Protein AF-A0A6P0BE35-F1 (afdb_monomer_lite)

Structure (mmCIF, N/CA/C/O backbone):
data_AF-A0A6P0BE35-F1
#
_entry.id   AF-A0A6P0BE35-F1
#
loop_
_atom_site.group_PDB
_atom_site.id
_atom_site.type_symbol
_atom_site.label_atom_id
_atom_site.label_alt_id
_atom_site.label_comp_id
_atom_site.label_asym_id
_atom_site.label_entity_id
_atom_site.label_seq_id
_atom_site.pdbx_PDB_ins_code
_atom_site.Cartn_x
_atom_site.Cartn_y
_atom_site.Cartn_z
_atom_site.occupancy
_atom_site.B_iso_or_equiv
_atom_site.auth_seq_id
_atom_site.auth_comp_id
_atom_site.auth_asym_id
_atom_site.auth_atom_id
_atom_site.pdbx_PDB_model_num
ATOM 1 N N . MET A 1 1 ? 0.278 -21.540 9.570 1.00 56.38 1 MET A N 1
ATOM 2 C CA . MET A 1 1 ? -0.567 -20.470 9.000 1.00 56.38 1 MET A CA 1
ATOM 3 C C . MET A 1 1 ? 0.132 -19.115 9.082 1.00 56.38 1 MET A C 1
ATOM 5 O O . MET A 1 1 ? 0.620 -18.700 8.050 1.00 56.38 1 MET A O 1
ATOM 9 N N . LEU A 1 2 ? 0.302 -18.452 10.240 1.00 60.78 2 LEU A N 1
ATOM 10 C CA . LEU A 1 2 ? 1.047 -17.167 10.271 1.00 60.78 2 LEU A CA 1
ATOM 11 C C . LEU A 1 2 ? 2.580 -17.325 10.166 1.00 60.78 2 LEU A C 1
ATOM 13 O O . LEU A 1 2 ? 3.269 -16.428 9.705 1.00 60.78 2 LEU A O 1
ATOM 17 N N . ARG A 1 3 ? 3.115 -18.473 10.607 1.00 67.06 3 ARG A N 1
ATOM 18 C CA . ARG A 1 3 ? 4.563 -18.760 10.659 1.00 67.06 3 ARG A CA 1
ATOM 19 C C . ARG A 1 3 ? 5.182 -19.168 9.318 1.00 67.06 3 ARG A C 1
ATOM 21 O O . ARG A 1 3 ? 6.399 -19.249 9.235 1.00 67.06 3 ARG A O 1
ATOM 28 N N . ASP A 1 4 ? 4.350 -19.435 8.314 1.00 81.06 4 ASP A N 1
ATOM 29 C CA . ASP A 1 4 ? 4.781 -19.945 7.004 1.00 81.06 4 ASP A CA 1
ATOM 30 C C . ASP A 1 4 ? 4.813 -18.838 5.939 1.00 81.06 4 ASP A C 1
ATOM 32 O O . ASP A 1 4 ? 5.160 -19.090 4.788 1.00 81.06 4 ASP A O 1
ATOM 36 N N . ILE A 1 5 ? 4.428 -17.613 6.315 1.00 75.25 5 ILE A N 1
ATOM 37 C CA . ILE A 1 5 ? 4.486 -16.454 5.430 1.00 75.25 5 ILE A CA 1
ATOM 38 C C . ILE A 1 5 ? 5.953 -16.014 5.367 1.00 75.25 5 ILE A C 1
ATOM 40 O O . ILE A 1 5 ? 6.533 -15.738 6.423 1.00 75.25 5 ILE A O 1
ATOM 44 N N . PRO A 1 6 ? 6.573 -15.965 4.173 1.00 82.44 6 PRO A N 1
ATOM 45 C CA . PRO A 1 6 ? 7.922 -15.439 4.048 1.00 82.44 6 PRO A CA 1
ATOM 46 C C . PRO A 1 6 ? 7.904 -13.993 4.533 1.00 82.44 6 PRO A C 1
ATOM 48 O O . PRO A 1 6 ? 7.053 -13.224 4.107 1.00 82.44 6 PRO A O 1
ATOM 51 N N . LEU A 1 7 ? 8.804 -13.632 5.442 1.00 83.81 7 LEU A N 1
ATOM 52 C CA . LEU A 1 7 ? 8.972 -12.245 5.861 1.00 83.81 7 LEU A CA 1
ATOM 53 C C . LEU A 1 7 ? 10.045 -11.593 4.986 1.00 83.81 7 LEU A C 1
ATOM 55 O O . LEU A 1 7 ? 11.024 -12.262 4.636 1.00 83.81 7 LEU A O 1
ATOM 59 N N . PRO A 1 8 ? 9.896 -10.308 4.634 1.00 85.31 8 PRO A N 1
ATOM 60 C CA . PRO A 1 8 ? 10.948 -9.594 3.937 1.00 85.31 8 PRO A CA 1
ATOM 61 C C . PRO A 1 8 ? 12.153 -9.430 4.869 1.00 85.31 8 PRO A C 1
ATOM 63 O O . PRO A 1 8 ? 12.021 -9.359 6.093 1.00 85.31 8 PRO A O 1
ATOM 66 N N . ASN A 1 9 ? 13.350 -9.367 4.286 1.00 78.44 9 ASN A N 1
ATOM 67 C CA . ASN A 1 9 ? 14.600 -9.287 5.053 1.00 78.44 9 ASN A CA 1
ATOM 68 C C . ASN A 1 9 ? 14.751 -7.962 5.817 1.00 78.44 9 ASN A C 1
ATOM 70 O O . ASN A 1 9 ? 15.538 -7.874 6.758 1.00 78.44 9 ASN A O 1
ATOM 74 N N . HIS A 1 10 ? 14.019 -6.935 5.396 1.00 85.88 10 HIS A N 1
ATOM 75 C CA . HIS A 1 10 ? 13.997 -5.613 5.996 1.00 85.88 10 HIS A CA 1
ATOM 76 C C . HIS A 1 10 ? 12.572 -5.066 5.913 1.00 85.88 10 HIS A C 1
ATOM 78 O O . HIS A 1 10 ? 11.934 -5.205 4.875 1.00 85.88 10 HIS A O 1
ATOM 84 N N . LEU A 1 11 ? 12.090 -4.439 6.986 1.00 86.25 11 LEU A N 1
ATOM 85 C CA . LEU A 1 11 ? 10.844 -3.674 6.988 1.00 86.25 11 LEU A CA 1
ATOM 86 C C . LEU A 1 11 ? 11.165 -2.230 7.388 1.00 86.25 11 LEU A C 1
ATOM 88 O O . LEU A 1 11 ? 11.740 -2.037 8.464 1.00 86.25 11 LEU A O 1
ATOM 92 N N . PRO A 1 12 ? 10.819 -1.236 6.554 1.00 88.62 12 PRO A N 1
ATOM 93 C CA . PRO A 1 12 ? 10.997 0.165 6.894 1.00 88.62 12 PRO A CA 1
ATOM 94 C C . PRO A 1 12 ? 10.244 0.532 8.188 1.00 88.62 12 PRO A C 1
ATOM 96 O O . PRO A 1 12 ? 9.093 0.108 8.358 1.00 88.62 12 PRO A O 1
ATOM 99 N N . PRO A 1 13 ? 10.851 1.310 9.107 1.00 89.69 13 PRO A N 1
ATOM 100 C CA . PRO A 1 13 ? 10.172 1.781 10.317 1.00 89.69 13 PRO A CA 1
ATOM 101 C C . PRO A 1 13 ? 8.916 2.609 10.007 1.00 89.69 13 PRO A C 1
ATOM 103 O O . PRO A 1 13 ? 7.961 2.585 10.783 1.00 89.69 13 PRO A O 1
ATOM 106 N N . GLU A 1 14 ? 8.870 3.258 8.844 1.00 90.81 14 GLU A N 1
ATOM 107 C CA . GLU A 1 14 ? 7.743 4.047 8.349 1.00 90.81 14 GLU A CA 1
ATOM 108 C C . GLU A 1 14 ? 6.454 3.212 8.253 1.00 90.81 14 GLU A C 1
ATOM 110 O O . GLU A 1 14 ? 5.360 3.731 8.468 1.00 90.81 14 GLU A O 1
ATOM 115 N N . ILE A 1 15 ? 6.552 1.896 8.013 1.00 92.81 15 ILE A N 1
ATOM 116 C CA . ILE A 1 15 ? 5.384 0.998 8.005 1.00 92.81 15 ILE A CA 1
ATOM 117 C C . ILE A 1 15 ? 4.714 0.961 9.379 1.00 92.81 15 ILE A C 1
ATOM 119 O O . ILE A 1 15 ? 3.484 0.951 9.467 1.00 92.81 15 ILE A O 1
ATOM 123 N N . ALA A 1 16 ? 5.501 0.956 10.458 1.00 93.06 16 ALA A N 1
ATOM 124 C CA . ALA A 1 16 ? 4.958 0.968 11.811 1.00 93.06 16 ALA A CA 1
ATOM 125 C C . ALA A 1 16 ? 4.242 2.294 12.110 1.00 93.06 16 ALA A C 1
ATOM 127 O O . ALA A 1 16 ? 3.177 2.288 12.729 1.00 93.06 16 ALA A O 1
ATOM 128 N N . GLU A 1 17 ? 4.785 3.413 11.627 1.00 94.56 17 GLU A N 1
ATOM 129 C CA . GLU A 1 17 ? 4.171 4.737 11.761 1.00 94.56 17 GLU A CA 1
ATOM 130 C C . GLU A 1 17 ? 2.852 4.829 10.983 1.00 94.56 17 GLU A C 1
ATOM 132 O O . GLU A 1 17 ? 1.834 5.250 11.536 1.00 94.56 17 GLU A O 1
ATOM 137 N N . MET A 1 18 ? 2.826 4.351 9.735 1.00 94.69 18 MET A N 1
ATOM 138 C CA . MET A 1 18 ? 1.606 4.295 8.924 1.00 94.69 18 MET A CA 1
ATOM 139 C C . MET A 1 18 ? 0.540 3.393 9.556 1.00 94.69 18 MET A C 1
ATOM 141 O O . MET A 1 18 ? -0.633 3.767 9.619 1.00 94.69 18 MET A O 1
ATOM 145 N N . ALA A 1 19 ? 0.931 2.227 10.079 1.00 94.56 19 ALA A N 1
ATOM 146 C CA . ALA A 1 19 ? 0.018 1.317 10.767 1.00 94.56 19 ALA A CA 1
ATOM 147 C C . ALA A 1 19 ? -0.559 1.931 12.055 1.00 94.56 19 ALA A C 1
ATOM 149 O O . ALA A 1 19 ? -1.747 1.752 12.354 1.00 94.56 19 ALA A O 1
ATOM 150 N N . ALA A 1 20 ? 0.254 2.680 12.806 1.00 94.81 20 ALA A N 1
ATOM 151 C CA . ALA A 1 20 ? -0.203 3.428 13.972 1.00 94.81 20 ALA A CA 1
ATOM 152 C C . ALA A 1 20 ? -1.204 4.522 13.572 1.00 94.81 20 ALA A C 1
ATOM 154 O O . ALA A 1 20 ? -2.289 4.588 14.150 1.00 94.81 20 ALA A O 1
ATOM 155 N N . ALA A 1 21 ? -0.898 5.305 12.533 1.00 93.12 21 ALA A N 1
ATOM 156 C CA . ALA A 1 21 ? -1.789 6.341 12.013 1.00 93.12 21 ALA A CA 1
ATOM 157 C C . ALA A 1 21 ? -3.122 5.764 11.506 1.00 93.12 21 ALA A C 1
ATOM 159 O O . ALA A 1 21 ? -4.184 6.341 11.744 1.00 93.12 21 ALA A O 1
ATOM 160 N N . TYR A 1 22 ? -3.091 4.603 10.845 1.00 94.00 22 TYR A N 1
ATOM 161 C CA . TYR A 1 22 ? -4.299 3.900 10.411 1.00 94.00 22 TYR A CA 1
ATOM 162 C C . TYR A 1 22 ? -5.153 3.480 11.608 1.00 94.00 22 TYR A C 1
ATOM 164 O O . TYR A 1 22 ? -6.354 3.745 11.640 1.00 94.00 22 TYR A O 1
ATOM 172 N N . SER A 1 23 ? -4.523 2.883 12.621 1.00 93.06 23 SER A N 1
ATOM 173 C CA . SER A 1 23 ? -5.207 2.433 13.837 1.00 93.06 23 SER A CA 1
ATOM 174 C C . SER A 1 23 ? -5.820 3.602 14.614 1.00 93.06 23 SER A C 1
ATOM 176 O O . SER A 1 23 ? -6.949 3.503 15.093 1.00 93.06 23 SER A O 1
ATOM 178 N N . GLU A 1 24 ? -5.105 4.726 14.701 1.00 92.44 24 GLU A N 1
ATOM 179 C CA . GLU A 1 24 ? -5.598 5.947 15.334 1.00 92.44 24 GLU A CA 1
ATOM 180 C C . GLU A 1 24 ? -6.817 6.496 14.591 1.00 92.44 24 GLU A C 1
ATOM 182 O O . GLU A 1 24 ? -7.858 6.718 15.208 1.00 92.44 24 GLU A O 1
ATOM 187 N N . ARG A 1 25 ? -6.741 6.643 13.264 1.00 90.44 25 ARG A N 1
ATOM 188 C CA . ARG A 1 25 ? -7.869 7.129 12.452 1.00 90.44 25 ARG A CA 1
ATOM 189 C C . ARG A 1 25 ? -9.086 6.220 12.551 1.00 90.44 25 ARG A C 1
ATOM 191 O O . ARG A 1 25 ? -10.196 6.719 12.685 1.00 90.44 25 ARG A O 1
ATOM 198 N N . LEU A 1 26 ? -8.880 4.905 12.552 1.00 90.12 26 LEU A N 1
ATOM 199 C CA . LEU A 1 26 ? -9.960 3.931 12.701 1.00 90.12 26 LEU A CA 1
ATOM 200 C C . LEU A 1 26 ? -10.688 4.064 14.051 1.00 90.12 26 LEU A C 1
ATOM 202 O O . LEU A 1 26 ? -11.873 3.754 14.149 1.00 90.12 26 LEU A O 1
ATOM 206 N N . SER A 1 27 ? -9.985 4.521 15.092 1.00 88.56 27 SER A N 1
ATOM 207 C CA . SER A 1 27 ? -10.542 4.708 16.437 1.00 88.56 27 SER A CA 1
ATOM 208 C C . SER A 1 27 ? -11.363 5.995 16.601 1.00 88.56 27 SER A C 1
ATOM 210 O O . SER A 1 27 ? -12.141 6.114 17.549 1.00 88.56 27 SER A O 1
ATOM 212 N N . GLN A 1 28 ? -11.222 6.949 15.678 1.00 82.19 28 GLN A N 1
ATOM 213 C CA . GLN A 1 28 ? -11.940 8.221 15.695 1.00 82.19 28 GLN A CA 1
ATOM 214 C C . GLN A 1 28 ? -13.324 8.031 15.049 1.00 82.19 28 GLN A C 1
ATOM 216 O O . GLN A 1 28 ? -13.448 7.831 13.844 1.00 82.19 28 GLN A O 1
ATOM 221 N N . ALA A 1 29 ? -14.385 8.064 15.859 1.00 67.38 29 ALA A N 1
ATOM 222 C CA . ALA A 1 29 ? -15.764 7.955 15.381 1.00 67.38 29 ALA A CA 1
ATOM 223 C C . ALA A 1 29 ? -16.358 9.329 14.987 1.00 67.38 29 ALA A C 1
ATOM 225 O O . ALA A 1 29 ? -16.070 10.315 15.670 1.00 67.38 29 ALA A O 1
ATOM 226 N N . PRO A 1 30 ? -17.275 9.407 13.994 1.00 72.56 30 PRO A N 1
ATOM 227 C CA . PRO A 1 30 ? -17.738 8.344 13.097 1.00 72.56 30 PRO A CA 1
ATOM 228 C C . PRO A 1 30 ? -16.966 8.301 11.765 1.00 72.56 30 PRO A C 1
ATOM 230 O O . PRO A 1 30 ? -16.609 9.338 11.209 1.00 72.56 30 PRO A O 1
ATOM 233 N N . LEU A 1 31 ? -16.788 7.091 11.225 1.00 67.56 31 LEU A N 1
ATOM 234 C CA . LEU A 1 31 ? -16.276 6.868 9.872 1.00 67.56 31 LEU A CA 1
ATOM 235 C C . LEU A 1 31 ? -17.276 7.437 8.852 1.00 67.56 31 LEU A C 1
ATOM 237 O O . LEU A 1 31 ? -18.410 6.969 8.742 1.00 67.56 31 LEU A O 1
ATOM 241 N N . THR A 1 32 ? -16.883 8.510 8.171 1.00 74.88 32 THR A N 1
ATOM 242 C CA . THR A 1 32 ? -17.627 9.117 7.059 1.00 74.88 32 THR A CA 1
ATOM 243 C C . THR A 1 32 ? -17.096 8.582 5.729 1.00 74.88 32 THR A C 1
ATOM 245 O O . THR A 1 32 ? -16.014 8.008 5.690 1.00 74.88 32 THR A O 1
ATOM 248 N N . PHE A 1 33 ? -17.806 8.811 4.620 1.00 71.12 33 PHE A N 1
ATOM 249 C CA . PHE A 1 33 ? -17.331 8.424 3.282 1.00 71.12 33 PHE A CA 1
ATOM 250 C C . PHE A 1 33 ? -15.917 8.959 2.972 1.00 71.12 33 PHE A C 1
ATOM 252 O O . PHE A 1 33 ? -15.059 8.222 2.492 1.00 71.12 33 PHE A O 1
ATOM 259 N N . ASP A 1 34 ? -15.641 10.217 3.332 1.00 73.25 34 ASP A N 1
ATOM 260 C CA . ASP A 1 34 ? -14.307 10.812 3.178 1.00 73.25 34 ASP A CA 1
ATOM 261 C C . ASP A 1 34 ? -13.267 10.150 4.102 1.00 73.25 34 ASP A C 1
ATOM 263 O O . ASP A 1 34 ? -12.100 9.994 3.736 1.00 73.25 34 ASP A O 1
ATOM 267 N N . GLY A 1 35 ? -13.693 9.728 5.299 1.00 76.88 35 GLY A N 1
ATOM 268 C CA . GLY A 1 35 ? -12.874 8.954 6.231 1.00 76.88 35 GLY A CA 1
ATOM 269 C C . GLY A 1 35 ? -12.509 7.575 5.679 1.00 76.88 35 GLY A C 1
ATOM 270 O O . GLY A 1 35 ? -11.345 7.182 5.747 1.00 76.88 35 GLY A O 1
ATOM 271 N N . ASP A 1 36 ? -13.469 6.883 5.068 1.00 85.12 36 ASP A N 1
ATOM 272 C CA . ASP A 1 36 ? -13.275 5.576 4.437 1.00 85.12 36 ASP A CA 1
ATOM 273 C C . ASP A 1 36 ? -12.278 5.658 3.276 1.00 85.12 36 ASP A C 1
ATOM 275 O O . ASP A 1 36 ? -11.362 4.838 3.195 1.00 85.12 36 ASP A O 1
ATOM 279 N N . ALA A 1 37 ? -12.381 6.687 2.428 1.00 87.88 37 ALA A N 1
ATOM 280 C CA . ALA A 1 37 ? -11.434 6.912 1.337 1.00 87.88 37 ALA A CA 1
ATOM 281 C C . ALA A 1 37 ? -10.003 7.165 1.851 1.00 87.88 37 ALA A C 1
ATOM 283 O O . ALA A 1 37 ? -9.034 6.629 1.307 1.00 87.88 37 ALA A O 1
ATOM 284 N N . ALA A 1 38 ? -9.854 7.944 2.928 1.00 88.81 38 ALA A N 1
ATOM 285 C CA . ALA A 1 38 ? -8.554 8.197 3.543 1.00 88.81 38 ALA A CA 1
ATOM 286 C C . ALA A 1 38 ? -7.957 6.938 4.198 1.00 88.81 38 ALA A C 1
ATOM 288 O O . ALA A 1 38 ? -6.750 6.711 4.104 1.00 88.81 38 ALA A O 1
ATOM 289 N N . LEU A 1 39 ? -8.787 6.113 4.842 1.00 92.56 39 LEU A N 1
ATOM 290 C CA . LEU A 1 39 ? -8.377 4.836 5.430 1.00 92.56 39 LEU A CA 1
ATOM 291 C C . LEU A 1 39 ? -7.973 3.818 4.359 1.00 92.56 39 LEU A C 1
ATOM 293 O O . LEU A 1 39 ? -6.930 3.178 4.490 1.00 92.56 39 LEU A O 1
ATOM 297 N N . GLN A 1 40 ? -8.744 3.714 3.273 1.00 92.81 40 GLN A N 1
ATOM 298 C CA . GLN A 1 40 ? -8.398 2.890 2.115 1.00 92.81 40 GLN A CA 1
ATOM 299 C C . GLN A 1 40 ? -7.061 3.317 1.509 1.00 92.81 40 GLN A C 1
ATOM 301 O O . GLN A 1 40 ? -6.211 2.464 1.253 1.00 92.81 40 GLN A O 1
ATOM 306 N N . ARG A 1 41 ? -6.850 4.622 1.308 1.00 92.31 41 ARG A N 1
ATOM 307 C CA . ARG A 1 41 ? -5.583 5.135 0.779 1.00 92.31 41 ARG A CA 1
ATOM 308 C C . ARG A 1 41 ? -4.403 4.759 1.675 1.00 92.31 41 ARG A C 1
ATOM 310 O O . ARG A 1 41 ? -3.421 4.226 1.173 1.00 92.31 41 ARG A O 1
ATOM 317 N N . LEU A 1 42 ? -4.528 4.964 2.984 1.00 94.06 42 LEU A N 1
ATOM 318 C CA . LEU A 1 42 ? -3.462 4.644 3.933 1.00 94.06 42 LEU A CA 1
ATOM 319 C C . LEU A 1 42 ? -3.154 3.138 3.983 1.00 94.06 42 LEU A C 1
ATOM 321 O O . LEU A 1 42 ? -1.993 2.749 4.049 1.00 94.06 42 LEU A O 1
ATOM 325 N N . LEU A 1 43 ? -4.168 2.269 3.897 1.00 94.88 43 LEU A N 1
ATOM 326 C CA . LEU A 1 43 ? -3.938 0.825 3.768 1.00 94.88 43 LEU A CA 1
ATOM 327 C C . LEU A 1 43 ? -3.244 0.450 2.460 1.00 94.88 43 LEU A C 1
ATOM 329 O O . LEU A 1 43 ? -2.390 -0.431 2.470 1.00 94.88 43 LEU A O 1
ATOM 333 N N . ALA A 1 44 ? -3.597 1.094 1.347 1.00 94.75 44 ALA A N 1
ATOM 334 C CA . ALA A 1 44 ? -2.920 0.863 0.077 1.00 94.75 44 ALA A CA 1
ATOM 335 C C . ALA A 1 44 ? -1.444 1.299 0.141 1.00 94.75 44 ALA A C 1
ATOM 337 O O . ALA A 1 44 ? -0.589 0.591 -0.383 1.00 94.75 44 ALA A O 1
A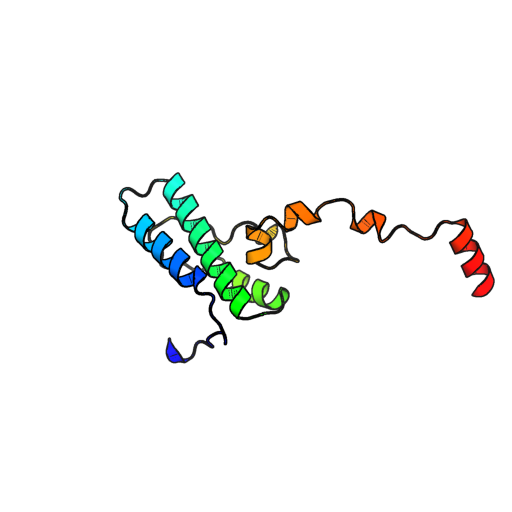TOM 338 N N . GLU A 1 45 ? -1.139 2.408 0.822 1.00 95.19 45 GLU A N 1
ATOM 339 C CA . GLU A 1 45 ? 0.233 2.879 1.074 1.00 95.19 45 GLU A CA 1
ATOM 340 C C . GLU A 1 45 ? 1.023 1.881 1.941 1.00 95.19 45 GLU A C 1
ATOM 342 O O . GLU A 1 45 ? 2.152 1.527 1.599 1.00 95.19 45 GLU A O 1
ATOM 347 N N . ILE A 1 46 ? 0.405 1.334 2.997 1.00 95.12 46 ILE A N 1
ATOM 348 C CA . ILE A 1 46 ? 0.995 0.254 3.806 1.00 95.12 46 ILE A CA 1
ATOM 349 C C . ILE A 1 46 ? 1.279 -0.982 2.944 1.00 95.12 46 ILE A C 1
ATOM 351 O O . ILE A 1 46 ? 2.381 -1.527 3.010 1.00 95.12 46 ILE A O 1
ATOM 355 N N . ASP A 1 47 ? 0.316 -1.425 2.130 1.00 94.44 47 ASP A N 1
ATOM 356 C CA . ASP A 1 47 ? 0.504 -2.575 1.239 1.00 94.44 47 ASP A CA 1
ATOM 357 C C . ASP A 1 47 ? 1.648 -2.321 0.245 1.00 94.44 47 ASP A C 1
ATOM 359 O O . ASP A 1 47 ? 2.482 -3.201 0.044 1.00 94.44 47 ASP A O 1
ATOM 363 N N . GLY A 1 48 ? 1.723 -1.119 -0.336 1.00 94.19 48 GLY A N 1
ATOM 364 C CA . GLY A 1 48 ? 2.793 -0.712 -1.246 1.00 94.19 48 GLY A CA 1
ATOM 365 C C . GLY A 1 48 ? 4.174 -0.803 -0.598 1.00 94.19 48 GLY A C 1
ATOM 366 O O . GLY A 1 48 ? 5.058 -1.461 -1.143 1.00 94.19 48 GLY A O 1
ATOM 367 N N . ALA A 1 49 ? 4.340 -0.233 0.597 1.00 93.69 49 ALA A N 1
ATOM 368 C CA . ALA A 1 49 ? 5.607 -0.273 1.332 1.00 93.69 49 ALA A CA 1
ATOM 369 C C . ALA A 1 49 ? 6.002 -1.699 1.767 1.00 93.69 49 ALA A C 1
ATOM 371 O O . ALA A 1 49 ? 7.178 -2.082 1.737 1.00 93.69 49 ALA A O 1
ATOM 372 N N . VAL A 1 50 ? 5.021 -2.522 2.151 1.00 93.56 50 VAL A N 1
ATOM 373 C CA . VAL A 1 50 ? 5.254 -3.938 2.463 1.00 93.56 50 VAL A CA 1
ATOM 374 C C . VAL A 1 50 ? 5.710 -4.693 1.215 1.00 93.56 50 VAL A C 1
ATOM 376 O O . VAL A 1 50 ? 6.678 -5.445 1.292 1.00 93.56 50 VAL A O 1
ATOM 379 N N . LEU A 1 51 ? 5.051 -4.500 0.070 1.00 93.38 51 LEU A N 1
ATOM 380 C CA . LEU A 1 51 ? 5.402 -5.168 -1.187 1.00 93.38 51 LEU A CA 1
ATOM 381 C C . LEU A 1 51 ? 6.777 -4.741 -1.708 1.00 93.38 51 LEU A C 1
ATOM 383 O O . LEU A 1 51 ? 7.557 -5.601 -2.121 1.00 93.38 51 LEU A O 1
ATOM 387 N N . GLU A 1 52 ? 7.118 -3.458 -1.596 1.00 92.19 52 GLU A N 1
ATOM 388 C CA . GLU A 1 52 ? 8.447 -2.939 -1.934 1.00 92.19 52 GLU A CA 1
ATOM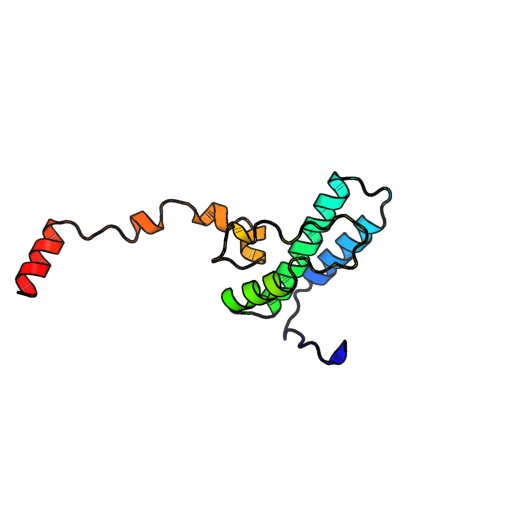 389 C C . GLU A 1 52 ? 9.547 -3.629 -1.111 1.00 92.19 52 GLU A C 1
ATOM 391 O O . GLU A 1 52 ? 10.593 -4.010 -1.640 1.00 92.19 52 GLU A O 1
ATOM 396 N N . SER A 1 53 ? 9.270 -3.912 0.165 1.00 92.00 53 SER A N 1
ATOM 397 C CA . SER A 1 53 ? 10.195 -4.617 1.063 1.00 92.00 53 SER A CA 1
ATOM 398 C C . SER A 1 53 ? 10.493 -6.062 0.633 1.00 92.00 53 SER A C 1
ATOM 400 O O . SER A 1 53 ? 11.537 -6.614 0.993 1.00 92.00 53 SER A O 1
ATOM 402 N N . TYR A 1 54 ? 9.608 -6.691 -0.148 1.00 91.25 54 TYR A N 1
ATOM 403 C CA . TYR A 1 54 ? 9.859 -8.009 -0.741 1.00 91.25 54 TYR A CA 1
ATOM 404 C C . TYR A 1 54 ? 10.721 -7.952 -2.009 1.00 91.25 54 TYR A C 1
ATOM 406 O O . TYR A 1 54 ? 11.153 -9.008 -2.475 1.00 91.25 54 TYR A O 1
ATOM 414 N N . ALA A 1 55 ? 10.971 -6.760 -2.567 1.00 90.38 55 ALA A N 1
ATOM 415 C CA . ALA A 1 55 ? 11.726 -6.549 -3.804 1.00 90.38 55 ALA A CA 1
A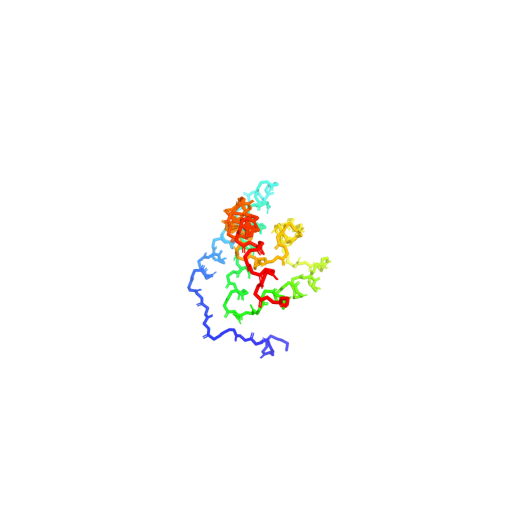TOM 416 C C . ALA A 1 55 ? 11.264 -7.470 -4.954 1.00 90.38 55 ALA A C 1
ATOM 418 O O . ALA A 1 55 ? 12.073 -8.047 -5.690 1.00 90.38 55 ALA A O 1
ATOM 419 N N . LEU A 1 56 ? 9.945 -7.654 -5.082 1.00 91.44 56 LEU A N 1
ATOM 420 C CA . LEU A 1 56 ? 9.365 -8.503 -6.118 1.00 91.44 56 LEU A CA 1
ATOM 421 C C . LEU A 1 56 ? 9.544 -7.851 -7.498 1.00 91.44 56 LEU A C 1
ATOM 423 O O . LEU A 1 56 ? 9.410 -6.636 -7.633 1.00 91.44 56 LEU A O 1
ATOM 427 N N . PRO A 1 57 ? 9.760 -8.637 -8.567 1.00 93.69 57 PRO A N 1
ATOM 428 C CA . PRO A 1 57 ? 9.570 -8.126 -9.917 1.00 93.69 57 PRO A CA 1
ATOM 429 C C . PRO A 1 57 ? 8.137 -7.601 -10.078 1.00 93.69 57 PRO A C 1
ATOM 431 O O . PRO A 1 57 ? 7.197 -8.303 -9.701 1.00 93.69 57 PRO A O 1
ATOM 434 N N . VAL A 1 58 ? 7.958 -6.437 -10.716 1.00 92.88 58 VAL A N 1
ATOM 435 C CA . VAL A 1 58 ? 6.641 -5.787 -10.912 1.00 92.88 58 VAL A CA 1
ATOM 436 C C . VAL A 1 58 ? 5.583 -6.769 -11.413 1.00 92.88 58 VAL A C 1
ATOM 438 O O . VAL A 1 58 ? 4.462 -6.809 -10.918 1.00 92.88 58 VAL A O 1
ATOM 441 N N . ARG A 1 59 ? 5.942 -7.638 -12.364 1.00 92.00 59 ARG A N 1
ATOM 442 C CA . ARG A 1 59 ? 5.028 -8.662 -12.879 1.00 92.00 59 ARG A CA 1
ATOM 443 C C . ARG A 1 59 ? 4.467 -9.567 -11.770 1.00 92.00 59 ARG A C 1
ATOM 445 O O . ARG A 1 59 ? 3.270 -9.844 -11.778 1.00 92.00 59 ARG A O 1
ATOM 452 N N . LEU A 1 60 ? 5.319 -10.038 -10.861 1.00 93.81 60 LEU A N 1
ATOM 453 C CA . LEU A 1 60 ? 4.936 -10.947 -9.782 1.00 93.81 60 LEU A CA 1
ATOM 454 C C . LEU A 1 60 ? 4.104 -10.224 -8.720 1.00 93.81 60 LEU A C 1
ATOM 456 O O . LEU A 1 60 ? 3.096 -10.758 -8.269 1.00 93.81 60 LEU A O 1
ATOM 460 N N . GLU A 1 61 ? 4.477 -8.991 -8.381 1.00 94.75 61 GLU A N 1
ATOM 461 C CA . GLU A 1 61 ? 3.672 -8.129 -7.512 1.00 94.75 61 GLU A CA 1
ATOM 462 C C . GLU A 1 61 ? 2.253 -7.942 -8.077 1.00 94.75 61 GLU A C 1
ATOM 464 O O . GLU A 1 61 ? 1.262 -8.116 -7.372 1.00 94.75 61 GLU A O 1
ATOM 469 N N . ARG A 1 62 ? 2.131 -7.691 -9.385 1.00 92.56 62 ARG A N 1
ATOM 470 C CA . ARG A 1 62 ? 0.836 -7.555 -10.066 1.00 92.56 62 ARG A CA 1
ATOM 471 C C . ARG A 1 62 ? 0.029 -8.847 -10.083 1.00 92.56 62 ARG A C 1
ATOM 473 O O . ARG A 1 62 ? -1.188 -8.805 -9.935 1.00 92.56 62 ARG A O 1
ATOM 480 N N . GLU A 1 63 ? 0.675 -9.992 -10.284 1.00 92.88 63 GLU A N 1
ATOM 481 C CA . GLU A 1 63 ? 0.013 -11.297 -10.169 1.00 92.88 63 GLU A CA 1
ATOM 482 C C . GLU A 1 63 ? -0.518 -11.529 -8.746 1.00 92.88 63 GLU A C 1
ATOM 484 O O . GLU A 1 63 ? -1.646 -11.997 -8.598 1.00 92.88 63 GLU A O 1
ATOM 489 N N . LEU A 1 64 ? 0.237 -11.130 -7.719 1.00 93.12 64 LEU A N 1
ATOM 490 C CA . LEU A 1 64 ? -0.178 -11.220 -6.320 1.00 93.12 64 LEU A CA 1
ATOM 491 C C . LEU A 1 64 ? -1.366 -10.300 -6.005 1.00 93.12 64 LEU A C 1
ATOM 493 O O . LEU A 1 64 ? -2.343 -10.746 -5.410 1.00 93.12 64 LEU A O 1
ATOM 497 N N . LEU A 1 65 ? -1.312 -9.037 -6.429 1.00 93.31 65 LEU A N 1
ATOM 498 C CA . LEU A 1 65 ? -2.402 -8.078 -6.229 1.00 93.31 65 LEU A CA 1
ATOM 499 C C . LEU A 1 65 ? -3.687 -8.551 -6.924 1.00 93.31 65 LEU A C 1
ATOM 501 O O . LEU A 1 65 ? -4.742 -8.592 -6.296 1.00 93.31 65 LEU A O 1
ATOM 505 N N . ARG A 1 66 ? -3.590 -9.019 -8.176 1.00 91.62 66 ARG A N 1
ATOM 506 C CA . ARG A 1 66 ? -4.730 -9.607 -8.902 1.00 91.62 66 ARG A CA 1
ATOM 507 C C . ARG A 1 66 ? -5.276 -10.866 -8.240 1.00 91.62 66 ARG A C 1
ATOM 509 O O . ARG A 1 66 ? -6.478 -11.091 -8.265 1.00 91.62 66 ARG A O 1
ATOM 516 N N . PHE A 1 67 ? -4.424 -11.693 -7.636 1.00 92.00 67 PHE A N 1
ATOM 517 C CA . PHE A 1 67 ? -4.883 -12.881 -6.913 1.00 92.00 67 PHE A CA 1
ATOM 518 C C . PHE A 1 67 ? -5.814 -12.526 -5.742 1.00 92.00 67 PHE A C 1
ATOM 520 O O . PHE A 1 67 ? -6.753 -13.266 -5.454 1.00 92.00 67 PHE A O 1
ATOM 527 N N . PHE A 1 68 ? -5.572 -11.393 -5.082 1.00 90.44 68 PHE A N 1
ATOM 528 C CA . PHE A 1 68 ? -6.405 -10.901 -3.985 1.00 90.44 68 PHE A CA 1
ATOM 529 C C . PHE A 1 68 ? -7.537 -9.967 -4.433 1.00 90.44 68 PHE A C 1
ATOM 531 O O . PHE A 1 68 ? -8.340 -9.533 -3.604 1.00 90.44 68 PHE A O 1
ATOM 538 N N . GLU A 1 69 ? -7.638 -9.663 -5.723 1.00 87.56 69 GLU A N 1
ATOM 539 C CA . GLU A 1 69 ? -8.710 -8.835 -6.256 1.00 87.56 69 GLU A CA 1
ATOM 540 C C . GLU A 1 69 ? -10.072 -9.525 -6.079 1.00 87.56 69 GLU A C 1
ATOM 542 O O . GLU A 1 69 ? -10.237 -10.721 -6.320 1.00 87.56 69 GLU A O 1
ATOM 547 N N . GLY A 1 70 ? -11.060 -8.781 -5.576 1.00 82.62 70 GLY A N 1
ATOM 548 C CA . GLY A 1 70 ? -12.382 -9.318 -5.236 1.00 82.62 70 GLY A CA 1
ATOM 549 C C . GLY A 1 70 ? -12.431 -10.176 -3.963 1.00 82.62 70 GLY A C 1
ATOM 550 O O . GLY A 1 70 ? -13.521 -10.560 -3.529 1.00 82.62 70 GLY A O 1
ATOM 551 N N . ALA A 1 71 ? -11.293 -10.452 -3.314 1.00 87.25 71 ALA A N 1
ATOM 552 C CA . ALA A 1 71 ? -11.285 -11.105 -2.012 1.00 87.25 71 ALA A CA 1
ATOM 553 C C . ALA A 1 71 ? -11.832 -10.158 -0.930 1.00 87.25 71 ALA A C 1
ATOM 555 O O . ALA A 1 71 ? -11.523 -8.965 -0.888 1.00 87.25 71 ALA A O 1
ATOM 556 N N . ARG A 1 72 ? -12.636 -10.693 -0.001 1.00 85.50 72 ARG A N 1
ATOM 557 C CA . ARG A 1 72 ? -13.149 -9.902 1.125 1.00 85.50 72 ARG A CA 1
ATOM 558 C C . ARG A 1 72 ? -12.013 -9.577 2.095 1.00 85.50 72 ARG A C 1
ATOM 560 O O . ARG A 1 72 ? -11.563 -10.452 2.835 1.00 85.50 72 ARG A O 1
ATOM 567 N N . ARG A 1 73 ? -11.609 -8.307 2.147 1.00 88.62 73 ARG A N 1
ATOM 568 C CA . ARG A 1 73 ? -10.639 -7.806 3.127 1.00 88.62 73 ARG A CA 1
ATOM 569 C C . ARG A 1 73 ? -11.316 -7.610 4.498 1.00 88.62 73 ARG A C 1
ATOM 571 O O . ARG A 1 73 ? -12.400 -7.026 4.553 1.00 88.62 73 ARG A O 1
ATOM 578 N N . PRO A 1 74 ? -10.730 -8.085 5.613 1.00 89.56 74 PRO A N 1
ATOM 579 C CA . PRO A 1 74 ? -11.299 -7.919 6.952 1.00 89.56 74 PRO A CA 1
ATOM 580 C C . PRO A 1 74 ? -11.001 -6.517 7.515 1.00 89.56 74 PRO A C 1
ATOM 582 O O . PRO A 1 74 ? -10.229 -6.370 8.458 1.00 89.56 74 PRO A O 1
ATOM 585 N N . VAL A 1 75 ? -11.592 -5.481 6.916 1.00 90.38 75 VAL A N 1
ATOM 586 C CA . VAL A 1 75 ? -11.463 -4.072 7.340 1.00 90.38 75 VAL A CA 1
ATOM 587 C C . VAL A 1 75 ? -12.809 -3.514 7.804 1.00 90.38 75 VAL A C 1
ATOM 589 O O . VAL A 1 75 ? -13.859 -4.050 7.450 1.00 90.38 75 VAL A O 1
ATOM 592 N N . ALA A 1 76 ? -12.783 -2.464 8.632 1.00 88.38 76 ALA A N 1
ATOM 593 C CA . ALA A 1 76 ? -13.989 -1.881 9.237 1.00 88.38 76 ALA A CA 1
ATOM 594 C C . ALA A 1 76 ? -14.590 -0.702 8.441 1.00 88.38 76 ALA A C 1
ATOM 596 O O . ALA A 1 76 ? -15.552 -0.094 8.898 1.00 88.38 76 ALA A O 1
ATOM 597 N N . HIS A 1 77 ? -14.023 -0.392 7.275 1.00 89.25 77 HIS A N 1
ATOM 598 C CA . HIS A 1 77 ? -14.436 0.676 6.362 1.00 89.25 77 HIS A CA 1
ATOM 599 C C . HIS A 1 77 ? -14.641 0.110 4.947 1.00 89.25 77 HIS A C 1
ATOM 601 O O . HIS A 1 77 ? -14.284 -1.044 4.682 1.00 89.25 77 HIS A O 1
ATOM 607 N N . ALA A 1 78 ? -15.201 0.901 4.027 1.00 88.56 78 ALA A N 1
ATOM 608 C CA . ALA A 1 78 ? -15.303 0.502 2.624 1.00 88.56 78 ALA A CA 1
ATOM 609 C C . ALA A 1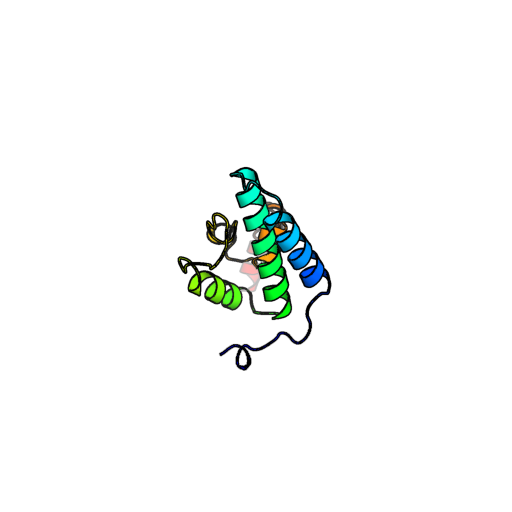 78 ? -13.916 0.242 2.002 1.00 88.56 78 ALA A C 1
ATOM 611 O O . ALA A 1 78 ? -12.965 0.986 2.239 1.00 88.56 78 ALA A O 1
ATOM 612 N N . TRP A 1 79 ? -13.799 -0.831 1.217 1.00 90.81 79 TRP A N 1
ATOM 613 C CA . TRP A 1 79 ? -12.587 -1.178 0.476 1.00 90.81 79 TRP A CA 1
ATOM 614 C C . TRP A 1 79 ? -12.947 -1.488 -0.971 1.00 90.81 79 TRP A C 1
ATOM 616 O O . TRP A 1 79 ? -13.574 -2.508 -1.256 1.00 90.81 79 TRP A O 1
ATOM 626 N N . GLU A 1 80 ? -12.527 -0.610 -1.872 1.00 89.75 80 GLU A N 1
ATOM 627 C CA . GLU A 1 80 ? -12.794 -0.711 -3.310 1.00 89.75 80 GLU A CA 1
ATOM 628 C C . GLU A 1 80 ? -11.607 -1.288 -4.099 1.00 89.75 80 GLU A C 1
ATOM 630 O O . GLU A 1 80 ? -11.659 -1.385 -5.321 1.00 89.75 80 GLU A O 1
ATOM 635 N N . GLY A 1 81 ? -10.542 -1.705 -3.406 1.00 91.00 81 GLY A N 1
ATOM 636 C CA . GLY A 1 81 ? -9.322 -2.229 -4.019 1.00 91.00 81 GLY A CA 1
ATOM 637 C C . GLY A 1 81 ? -8.166 -1.232 -4.028 1.00 91.00 81 GLY A C 1
ATOM 638 O O . GLY A 1 81 ? -8.233 -0.145 -3.448 1.00 91.00 81 GLY A O 1
ATOM 639 N N . TRP A 1 82 ? -7.073 -1.634 -4.678 1.00 92.06 82 TRP A N 1
ATOM 640 C CA . TRP A 1 82 ? -5.883 -0.799 -4.815 1.00 92.06 82 TRP A CA 1
ATOM 641 C C . TRP A 1 82 ? -6.087 0.280 -5.887 1.00 92.06 82 TRP A C 1
ATOM 643 O O . TRP A 1 82 ? -6.410 -0.052 -7.032 1.00 92.06 82 TRP A O 1
ATOM 653 N N . PRO A 1 83 ? -5.870 1.565 -5.560 1.00 86.94 83 PRO A N 1
ATOM 654 C CA . PRO A 1 83 ? -5.996 2.647 -6.528 1.00 86.94 83 PRO A CA 1
ATOM 655 C C . PRO A 1 83 ? -5.040 2.480 -7.715 1.00 86.94 83 PRO A C 1
ATOM 657 O O . PRO A 1 83 ? -3.869 2.149 -7.543 1.00 86.94 83 PRO A O 1
ATOM 660 N N . GLY A 1 84 ? -5.529 2.750 -8.927 1.00 83.00 84 GLY A N 1
ATOM 661 C CA . GLY A 1 84 ? -4.688 2.845 -10.126 1.00 83.00 84 GLY A CA 1
ATOM 662 C C . GLY A 1 84 ? -4.102 1.524 -10.636 1.00 83.00 84 GLY A C 1
ATOM 663 O O . GLY A 1 84 ? -3.279 1.558 -11.553 1.00 83.00 84 GLY A O 1
ATOM 664 N N . LEU A 1 85 ? -4.529 0.371 -10.102 1.00 83.19 85 LEU A N 1
ATOM 665 C CA . LEU A 1 85 ? -3.982 -0.932 -10.487 1.00 83.19 85 LEU A CA 1
ATOM 666 C C . LEU A 1 85 ? -4.092 -1.166 -12.010 1.00 83.19 85 LEU A C 1
ATOM 668 O O . LEU A 1 85 ? -3.094 -1.451 -12.665 1.00 83.19 85 LEU A O 1
ATOM 672 N N . GLU A 1 86 ? -5.258 -0.928 -12.604 1.00 81.56 86 GLU A N 1
ATOM 673 C CA . GLU A 1 86 ? -5.466 -1.140 -14.046 1.00 81.56 86 GLU A CA 1
ATOM 674 C C . GLU A 1 86 ? -4.889 -0.025 -14.933 1.00 81.56 86 GLU A C 1
ATOM 676 O O . GLU A 1 86 ? -4.580 -0.247 -16.103 1.00 81.56 86 GLU A O 1
ATOM 681 N N . ALA A 1 87 ? -4.708 1.183 -14.392 1.00 81.44 87 ALA A N 1
ATOM 682 C CA . ALA A 1 87 ? -4.261 2.340 -15.170 1.00 81.44 87 ALA A CA 1
ATOM 683 C C . ALA A 1 87 ? -2.754 2.312 -15.488 1.00 81.44 87 ALA A C 1
ATOM 685 O O . ALA A 1 87 ? -2.326 2.898 -16.482 1.00 81.44 87 ALA A O 1
ATOM 686 N N . ALA A 1 88 ? -1.948 1.637 -14.662 1.00 78.56 88 ALA A N 1
ATOM 687 C CA . ALA A 1 88 ? -0.489 1.655 -14.757 1.00 78.56 88 ALA A CA 1
ATOM 688 C C . ALA A 1 88 ? 0.133 0.244 -14.684 1.00 78.56 88 ALA A C 1
ATOM 690 O O . ALA A 1 88 ? 0.906 -0.040 -13.772 1.00 78.56 88 ALA A O 1
ATOM 691 N N . PRO A 1 89 ? -0.135 -0.660 -15.646 1.00 78.88 89 PRO A N 1
ATOM 692 C CA . PRO A 1 89 ? 0.242 -2.078 -15.551 1.00 78.88 89 PRO A CA 1
ATOM 693 C C . PRO A 1 89 ? 1.757 -2.345 -15.480 1.00 78.88 89 PRO A C 1
ATOM 695 O O . PRO A 1 89 ? 2.166 -3.446 -15.114 1.00 78.88 89 PRO A O 1
ATOM 698 N N . GLY A 1 90 ? 2.585 -1.362 -15.850 1.00 84.75 90 GLY A N 1
ATOM 699 C CA . GLY A 1 90 ? 4.048 -1.445 -15.818 1.00 84.75 90 GLY A CA 1
ATOM 700 C C . GLY A 1 90 ? 4.705 -0.921 -14.539 1.00 84.75 90 GLY A C 1
ATOM 701 O O . GLY A 1 90 ? 5.926 -0.977 -14.452 1.00 84.75 90 GLY A O 1
ATOM 702 N N . LEU A 1 91 ? 3.931 -0.410 -13.580 1.00 88.38 91 LEU A N 1
ATOM 703 C CA . LEU A 1 91 ? 4.444 0.131 -12.318 1.00 88.38 91 LEU A CA 1
ATOM 704 C C . LEU A 1 91 ? 4.178 -0.831 -11.159 1.00 88.38 91 LEU A C 1
ATOM 706 O O . LEU A 1 91 ? 3.257 -1.640 -11.228 1.00 88.38 91 LEU A O 1
ATOM 710 N N . SER A 1 92 ? 4.933 -0.737 -10.077 1.00 92.50 92 SER A N 1
ATOM 711 C CA . SER A 1 92 ? 4.544 -1.280 -8.770 1.00 92.50 92 SER A CA 1
ATOM 712 C C . SER A 1 92 ? 3.370 -0.491 -8.171 1.00 92.50 92 SER A C 1
ATOM 714 O O . SER A 1 92 ? 2.980 0.578 -8.662 1.00 92.50 92 SER A O 1
ATOM 716 N N . LEU A 1 93 ? 2.776 -1.015 -7.104 1.00 93.25 93 LEU A N 1
ATOM 717 C CA . LEU A 1 93 ? 1.751 -0.345 -6.318 1.00 93.25 93 LEU A CA 1
ATOM 718 C C . LEU A 1 93 ? 2.299 0.942 -5.696 1.00 93.25 93 LEU A C 1
ATOM 720 O O . LEU A 1 93 ? 1.653 1.979 -5.819 1.00 93.25 93 LEU A O 1
ATOM 724 N N . ALA A 1 94 ? 3.497 0.897 -5.106 1.00 92.06 94 ALA A N 1
ATOM 725 C CA . ALA A 1 94 ? 4.149 2.071 -4.524 1.00 92.06 94 ALA A CA 1
ATOM 726 C C . ALA A 1 94 ? 4.335 3.186 -5.570 1.00 92.06 94 ALA A C 1
ATOM 728 O O . ALA A 1 94 ? 3.861 4.305 -5.387 1.00 92.06 94 ALA A O 1
ATOM 729 N N . GLU A 1 95 ? 4.890 2.854 -6.740 1.00 90.12 95 GLU A N 1
ATOM 730 C CA . GLU A 1 95 ? 5.057 3.814 -7.840 1.00 90.12 95 GLU A CA 1
ATOM 731 C C . GLU A 1 95 ? 3.719 4.372 -8.353 1.00 90.12 95 GLU A C 1
ATOM 733 O O . GLU A 1 95 ? 3.637 5.537 -8.752 1.00 90.12 95 GLU A O 1
ATOM 738 N N . THR A 1 96 ? 2.665 3.553 -8.355 1.00 90.38 96 THR A N 1
ATOM 739 C CA . THR A 1 96 ? 1.317 3.982 -8.751 1.00 90.38 96 THR A CA 1
ATOM 740 C C . THR A 1 96 ? 0.745 4.991 -7.750 1.00 90.38 96 THR A C 1
ATOM 742 O O . THR A 1 96 ? 0.201 6.015 -8.166 1.00 90.38 96 THR A O 1
ATOM 745 N N . LEU A 1 97 ? 0.900 4.738 -6.447 1.00 89.44 97 LEU A N 1
ATOM 746 C CA . LEU A 1 97 ? 0.404 5.601 -5.367 1.00 89.44 97 LEU A CA 1
ATOM 747 C C . LEU A 1 97 ? 1.157 6.937 -5.277 1.00 89.44 97 LEU A C 1
ATOM 749 O O . LEU A 1 97 ? 0.539 7.968 -5.003 1.00 89.44 97 LEU A O 1
ATOM 753 N N . ASP A 1 98 ? 2.450 6.938 -5.601 1.00 85.44 98 ASP A N 1
ATOM 754 C CA . ASP A 1 98 ? 3.293 8.140 -5.666 1.00 85.44 98 ASP A CA 1
ATOM 755 C C . ASP A 1 98 ? 3.017 9.029 -6.895 1.00 85.44 98 ASP A C 1
ATOM 757 O O . ASP A 1 98 ? 3.605 10.109 -7.051 1.00 85.44 98 ASP A O 1
ATOM 761 N N . GLY A 1 99 ? 2.130 8.586 -7.793 1.00 73.69 99 GLY A N 1
ATOM 762 C CA . GLY A 1 99 ? 1.801 9.295 -9.027 1.00 73.69 99 GLY A CA 1
ATOM 763 C C . GLY A 1 99 ? 2.903 9.214 -10.086 1.00 73.69 99 GLY A C 1
ATOM 764 O O . GLY A 1 99 ? 2.945 10.037 -11.003 1.00 73.69 99 GLY A O 1
ATOM 765 N N . SER A 1 100 ? 3.805 8.228 -10.006 1.00 59.84 100 SER A N 1
ATOM 766 C CA . SER A 1 100 ? 4.877 8.052 -10.996 1.00 59.84 100 SER A CA 1
ATOM 767 C C . SER A 1 100 ? 4.319 7.815 -12.403 1.00 59.84 100 SER A C 1
ATOM 769 O O . SER A 1 100 ? 4.892 8.294 -13.380 1.00 59.84 100 SER A O 1
ATOM 771 N N . GLY A 1 101 ? 3.149 7.178 -12.522 1.00 56.16 101 GLY A N 1
ATOM 772 C CA . GLY A 1 101 ? 2.450 7.020 -13.803 1.00 56.16 101 GLY A CA 1
ATOM 773 C C . GLY A 1 101 ? 2.144 8.348 -14.494 1.00 56.16 101 GLY A C 1
ATOM 774 O O . GLY A 1 101 ? 2.394 8.488 -15.688 1.00 56.16 101 GLY A O 1
ATOM 775 N N . GLU A 1 102 ? 1.698 9.358 -13.746 1.00 59.25 102 GLU A N 1
ATOM 776 C CA . GLU A 1 102 ? 1.453 10.699 -14.284 1.00 59.25 102 GLU A CA 1
ATOM 777 C C . GLU A 1 102 ? 2.769 11.397 -14.650 1.00 59.25 102 GLU A C 1
ATOM 779 O O . GLU A 1 102 ? 2.871 11.992 -15.725 1.00 59.25 102 GLU A O 1
ATOM 784 N N . ARG A 1 103 ? 3.813 11.249 -13.819 1.00 53.75 103 ARG A N 1
ATOM 785 C CA . ARG A 1 103 ? 5.143 11.850 -14.044 1.00 53.75 103 ARG A CA 1
ATOM 786 C C . ARG A 1 103 ? 5.849 11.319 -15.296 1.00 53.75 103 ARG A C 1
ATOM 788 O O . ARG A 1 103 ? 6.541 12.084 -15.965 1.00 53.75 103 ARG A O 1
ATOM 795 N N . PHE A 1 104 ? 5.668 10.040 -15.632 1.00 50.81 104 PHE A N 1
ATOM 796 C CA . PHE A 1 104 ? 6.311 9.397 -16.788 1.00 50.81 104 PHE A 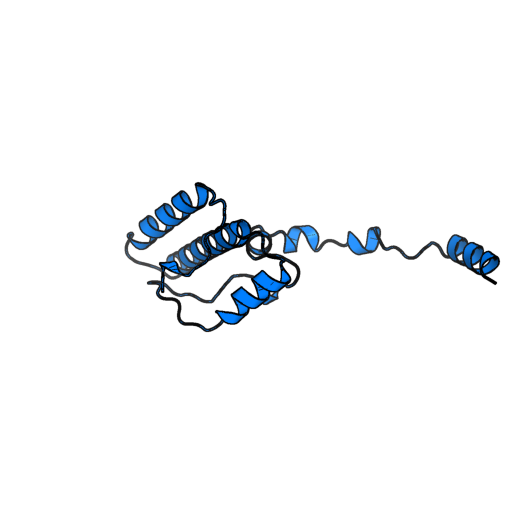CA 1
ATOM 797 C C . PHE A 1 104 ? 5.412 9.279 -18.030 1.00 50.81 104 PHE A C 1
ATOM 799 O O . PHE A 1 104 ? 5.885 8.824 -19.071 1.00 50.81 104 PHE A O 1
ATOM 806 N N . SER A 1 105 ? 4.155 9.735 -17.961 1.00 54.72 105 SER A N 1
ATOM 807 C CA . SER A 1 105 ? 3.204 9.755 -19.090 1.00 54.72 105 SER A CA 1
ATOM 808 C C . SER A 1 105 ? 3.536 10.775 -20.195 1.00 54.72 105 SER A C 1
ATOM 810 O O . SER A 1 105 ? 2.896 10.792 -21.248 1.00 54.72 105 SER A O 1
ATOM 812 N N . GLY A 1 106 ? 4.542 11.631 -19.983 1.00 55.25 106 GLY A N 1
ATOM 813 C CA . GLY A 1 106 ? 5.011 12.595 -20.977 1.00 55.25 106 GLY A CA 1
ATOM 814 C C . GLY A 1 106 ? 5.659 11.936 -22.201 1.00 55.25 106 GLY A C 1
ATOM 815 O O . GLY A 1 106 ? 6.192 10.833 -22.136 1.00 55.25 106 GLY A O 1
ATOM 816 N N . ASN A 1 107 ? 5.672 12.657 -23.323 1.00 54.28 107 ASN A N 1
ATOM 817 C CA . ASN A 1 107 ? 6.166 12.259 -24.654 1.00 54.28 107 ASN A CA 1
ATOM 818 C C . ASN A 1 107 ? 7.689 11.942 -24.733 1.00 54.28 107 ASN A C 1
ATOM 820 O O . ASN A 1 107 ? 8.280 11.996 -25.810 1.00 54.28 107 ASN A O 1
ATOM 824 N N . TRP A 1 108 ? 8.347 11.643 -23.606 1.00 60.69 108 TRP A N 1
ATOM 825 C CA . TRP A 1 108 ? 9.791 11.425 -23.499 1.00 60.69 108 TRP A CA 1
ATOM 826 C C . TRP A 1 108 ? 10.245 10.187 -24.282 1.00 60.69 108 TRP A C 1
ATOM 828 O O . TRP A 1 108 ? 11.262 10.228 -24.970 1.00 60.69 108 TRP A O 1
ATOM 838 N N . VAL A 1 109 ? 9.449 9.112 -24.272 1.00 62.00 109 VAL A N 1
ATOM 839 C CA . VAL A 1 109 ? 9.728 7.897 -25.055 1.00 62.00 109 VAL A CA 1
ATOM 840 C C . VAL A 1 109 ? 9.805 8.232 -26.544 1.00 62.00 109 VAL A C 1
ATOM 842 O O . VAL A 1 109 ? 10.710 7.776 -27.232 1.00 62.00 109 VAL A O 1
ATOM 845 N N . ARG A 1 110 ? 8.917 9.098 -27.043 1.00 55.88 110 ARG A N 1
ATOM 846 C CA . ARG A 1 110 ? 8.935 9.526 -28.446 1.00 55.88 110 ARG A CA 1
ATOM 847 C C . ARG A 1 110 ? 10.168 10.360 -28.781 1.00 55.88 110 ARG A C 1
ATOM 849 O O . ARG A 1 110 ? 10.672 10.212 -29.881 1.00 55.88 110 ARG A O 1
ATOM 856 N N . SER A 1 111 ? 10.657 11.186 -27.851 1.00 61.25 111 SER A N 1
ATOM 857 C CA . SER A 1 111 ? 11.903 11.944 -28.044 1.00 61.25 111 SER A CA 1
ATOM 858 C C . SER A 1 111 ? 13.168 11.083 -27.977 1.00 61.25 111 SER A C 1
ATOM 860 O O . SER A 1 111 ? 14.170 11.429 -28.589 1.00 61.25 111 SER A O 1
ATOM 862 N N . VAL A 1 112 ? 13.141 9.967 -27.239 1.00 64.50 112 VAL A N 1
ATOM 863 C CA . VAL A 1 112 ? 14.287 9.046 -27.123 1.00 64.50 112 VAL A CA 1
ATOM 864 C C . VAL A 1 112 ? 14.330 8.059 -28.290 1.00 64.50 112 VAL A C 1
ATOM 866 O O . VAL A 1 112 ? 15.407 7.717 -28.767 1.00 64.50 112 VAL A O 1
ATOM 869 N N . PHE A 1 113 ? 13.166 7.621 -28.768 1.00 67.12 113 PHE A N 1
ATOM 870 C CA . PHE A 1 113 ? 13.026 6.700 -29.894 1.00 67.12 113 PHE A CA 1
ATOM 871 C C . PHE A 1 113 ? 12.534 7.417 -31.154 1.00 67.12 113 PHE A C 1
ATOM 873 O O . PHE A 1 113 ? 11.659 6.906 -31.860 1.00 67.12 113 PHE A O 1
ATOM 880 N N . GLU A 1 114 ? 13.070 8.605 -31.449 1.00 69.94 114 GLU A N 1
ATOM 881 C CA . GLU A 1 114 ? 12.833 9.187 -32.766 1.00 69.94 114 GLU A CA 1
ATOM 882 C C . GLU A 1 114 ? 13.471 8.285 -33.832 1.00 69.94 114 GLU A C 1
ATOM 884 O O . GLU A 1 114 ? 14.620 7.854 -33.679 1.00 69.94 114 GLU A O 1
ATOM 889 N N . PRO A 1 115 ? 12.732 7.943 -34.903 1.00 72.56 115 PRO A N 1
ATOM 890 C CA . PRO A 1 115 ? 13.318 7.214 -36.011 1.00 72.56 115 PRO A CA 1
ATOM 891 C C . PRO A 1 115 ? 14.499 8.006 -36.571 1.00 72.56 115 PRO A C 1
ATOM 893 O O . PRO A 1 115 ? 14.443 9.233 -36.667 1.00 72.56 115 PRO A O 1
ATOM 896 N N . LEU A 1 116 ? 15.556 7.279 -36.945 1.00 76.00 116 LEU A N 1
ATOM 897 C CA . LEU A 1 116 ? 16.765 7.860 -37.521 1.00 76.00 116 LEU A CA 1
ATOM 898 C C . LEU A 1 116 ? 16.382 8.834 -38.653 1.00 76.00 116 LEU A C 1
ATOM 900 O O . LEU A 1 116 ? 15.550 8.462 -39.494 1.00 76.00 116 LEU A O 1
ATOM 904 N N . PRO A 1 117 ? 16.970 10.044 -38.716 1.00 83.62 117 PRO A N 1
ATOM 905 C CA . PRO A 1 117 ? 16.725 10.967 -39.813 1.00 83.62 117 PRO A CA 1
ATOM 906 C C . PRO A 1 117 ? 16.916 10.264 -41.156 1.00 83.62 117 PRO A C 1
ATOM 908 O O . PRO A 1 117 ? 17.856 9.486 -41.332 1.00 83.62 117 PRO A O 1
ATOM 911 N N . GLN A 1 118 ? 16.030 10.533 -42.117 1.00 77.88 118 GLN A N 1
ATOM 912 C CA . GLN A 1 118 ? 15.989 9.789 -43.380 1.00 77.88 118 GLN A CA 1
ATOM 913 C C . GLN A 1 118 ? 17.347 9.785 -44.104 1.00 77.88 118 GLN A C 1
ATOM 915 O O . GLN A 1 118 ? 17.746 8.762 -44.650 1.00 77.88 118 GLN A O 1
ATOM 920 N N . SER A 1 119 ? 18.102 10.884 -44.013 1.00 80.12 119 SER A N 1
ATOM 921 C CA . SER A 1 119 ? 19.461 10.998 -44.552 1.00 80.12 119 SER A CA 1
ATOM 922 C C . SER A 1 119 ? 20.447 9.989 -43.960 1.00 80.12 119 SER A C 1
ATOM 924 O O . SER A 1 119 ? 21.293 9.470 -44.678 1.00 80.12 119 SER A O 1
ATOM 926 N N . GLU A 1 120 ? 20.350 9.691 -42.665 1.00 78.25 120 GLU A N 1
ATOM 927 C CA . GLU A 1 120 ? 21.209 8.712 -41.992 1.00 78.25 120 GLU A CA 1
ATOM 928 C C . GLU A 1 120 ? 20.737 7.280 -42.273 1.00 78.25 120 GLU A C 1
ATOM 930 O O . GLU A 1 120 ? 21.549 6.380 -42.495 1.00 78.25 120 GLU A O 1
ATOM 935 N N . ALA A 1 121 ? 19.418 7.073 -42.345 1.00 80.75 121 ALA A N 1
ATOM 936 C CA . ALA A 1 121 ? 18.839 5.783 -42.704 1.00 80.75 121 ALA A CA 1
ATOM 937 C C . ALA A 1 121 ? 19.218 5.368 -44.137 1.00 80.75 121 ALA A C 1
ATOM 939 O O . ALA A 1 121 ? 19.503 4.196 -44.388 1.00 80.75 121 ALA A O 1
ATOM 940 N N . ASP A 1 122 ? 19.257 6.321 -45.069 1.00 83.06 122 ASP A N 1
ATOM 941 C CA . ASP A 1 122 ? 19.644 6.084 -46.460 1.00 83.06 122 ASP A CA 1
ATOM 942 C C . ASP A 1 122 ? 21.142 5.733 -46.582 1.00 83.06 122 ASP A C 1
ATOM 944 O O . ASP A 1 122 ? 21.500 4.840 -47.353 1.00 83.06 122 ASP A O 1
ATOM 948 N N . VAL A 1 123 ? 22.011 6.344 -45.761 1.00 82.00 123 VAL A N 1
ATOM 949 C CA . VAL A 1 123 ? 23.446 5.997 -45.681 1.00 82.00 123 VAL A CA 1
ATOM 950 C C . VAL A 1 123 ? 23.649 4.575 -45.154 1.00 82.00 123 VAL A C 1
ATOM 952 O O . VAL A 1 123 ? 24.439 3.819 -45.719 1.00 82.00 123 VAL A O 1
ATOM 955 N N . LEU A 1 124 ? 22.918 4.175 -44.110 1.00 77.44 124 LEU A N 1
ATOM 956 C CA . LEU A 1 124 ? 23.001 2.813 -43.573 1.00 77.44 124 LEU A CA 1
ATOM 957 C C . LEU A 1 124 ? 22.498 1.765 -44.572 1.00 77.44 124 LEU A C 1
ATOM 959 O O . LEU A 1 124 ? 23.117 0.712 -44.714 1.00 77.44 124 LEU A O 1
ATOM 963 N N . ARG A 1 125 ? 21.420 2.054 -45.315 1.00 80.69 125 ARG A N 1
ATOM 964 C CA . ARG A 1 125 ? 20.934 1.153 -46.375 1.00 80.69 125 ARG A CA 1
ATOM 965 C C . ARG A 1 125 ? 21.964 0.948 -47.485 1.00 80.69 125 ARG A C 1
ATOM 967 O O . ARG A 1 125 ? 22.048 -0.157 -48.006 1.00 80.69 125 ARG A O 1
ATOM 974 N N . ALA A 1 126 ? 22.758 1.967 -47.814 1.00 79.06 126 ALA A N 1
ATOM 975 C CA . ALA A 1 126 ? 23.824 1.859 -48.810 1.00 79.06 126 ALA A CA 1
ATOM 976 C C . ALA A 1 126 ? 25.024 1.008 -48.346 1.00 79.06 126 ALA A C 1
ATOM 978 O O . ALA A 1 126 ? 25.772 0.521 -49.185 1.00 79.06 126 ALA A O 1
ATOM 979 N N . TYR A 1 127 ? 25.210 0.826 -47.033 1.00 72.00 127 TYR A N 1
ATOM 980 C CA . TYR A 1 127 ? 26.289 0.010 -46.454 1.00 72.00 127 TYR A CA 1
ATOM 981 C C . TYR A 1 127 ? 25.903 -1.456 -46.202 1.00 72.00 127 TYR A C 1
ATOM 983 O O . TYR A 1 127 ? 26.786 -2.298 -46.062 1.00 72.00 127 TYR A O 1
ATOM 991 N N . ILE A 1 128 ? 24.605 -1.753 -46.095 1.00 76.62 128 ILE A N 1
ATOM 992 C CA . ILE A 1 128 ? 24.071 -3.100 -45.813 1.00 76.62 128 ILE A CA 1
ATOM 993 C C . ILE A 1 128 ? 23.583 -3.792 -47.111 1.00 76.62 128 ILE A C 1
ATOM 995 O O . ILE A 1 128 ? 23.194 -4.959 -47.077 1.00 76.62 128 ILE A O 1
ATOM 999 N N . GLY A 1 129 ? 23.603 -3.077 -48.245 1.00 54.66 129 GLY A N 1
ATOM 1000 C CA . GLY A 1 129 ? 23.264 -3.575 -49.585 1.00 54.66 129 GLY A CA 1
ATOM 1001 C C . GLY A 1 129 ? 24.437 -4.198 -50.328 1.0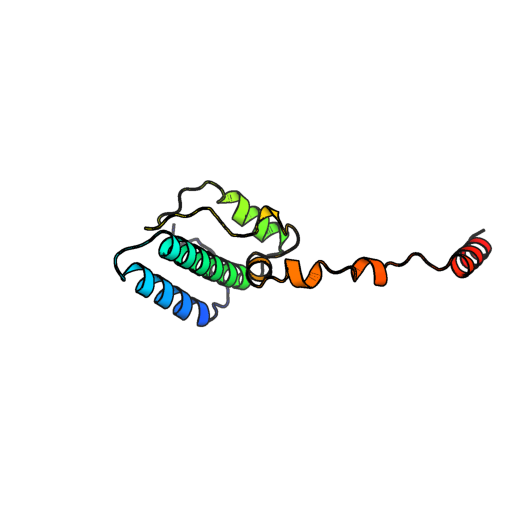0 54.66 129 GLY A C 1
ATOM 1002 O O . GLY A 1 129 ? 25.552 -3.639 -50.245 1.00 54.66 129 GLY A O 1
#

Organism: Rhizobium leguminosarum (NCBI:txid384)

Secondary structure (DSSP, 8-state):
-GGGSPPPS---HHHHHHHHHHHHHHHSS---HHHHHHHHHHHHHHHHHHHHHTT--HHHHHHHHHHTTT-----SS-----TTTTT-TTS-HHHHHTTHHHHH-STHHHHHSPPPPHHHHHHHHHHH-

Radius of gyration: 21.56 Å; chains: 1; bounding box: 44×33×66 Å

Sequence (129 aa):
MLRDIPLPNHLPPEIAEMAAAYSERLSQAPLTFDGDAALQRLLAEIDGAVLESYALPVRLERELLRFFEGARRPVAHAWEGWPGLEAAPGLSLAETLDGSGERFSGNWVRSVFEPLPQSEADVLRAYIG

pLDDT: mean 82.88, std 11.96, range [50.81, 95.19]

Foldseek 3Di:
DVVPDDAQPDADVVLVVLVVVLVVLVPDDDCDPVSLVVSQLSVLLSVQSRVVSNVDQLQVQLVVQVVCPPPDDPDPGDHPGQPCSVVCSNDGSNCVSVVVVVVPVDCVVCVVPPPDPVVVVVVVVVVVD